Protein AF-A0A931VSX8-F1 (afdb_monomer_lite)

Structure (mmCIF, N/CA/C/O backbone):
data_AF-A0A931VSX8-F1
#
_entry.id   AF-A0A931VSX8-F1
#
loop_
_atom_site.group_PDB
_atom_site.id
_atom_site.type_symbol
_atom_site.label_atom_id
_atom_site.label_alt_id
_atom_site.label_comp_id
_atom_site.label_asym_id
_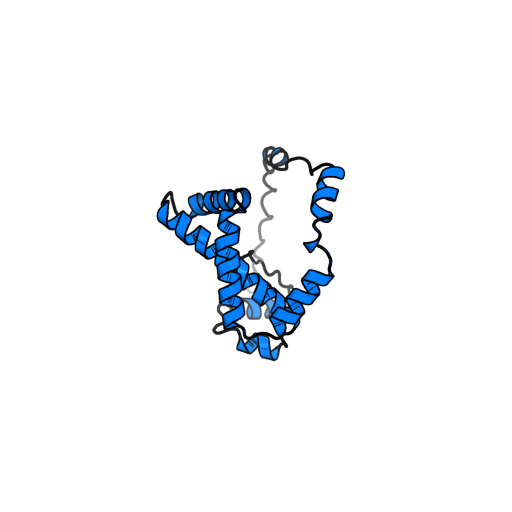atom_site.label_entity_id
_atom_site.label_seq_id
_atom_site.pdbx_PDB_ins_code
_atom_site.Cartn_x
_atom_site.Cartn_y
_atom_site.Cartn_z
_atom_site.occupancy
_atom_site.B_iso_or_equiv
_atom_site.auth_seq_id
_atom_site.auth_comp_id
_atom_site.auth_asym_id
_atom_site.auth_atom_id
_atom_site.pdbx_PDB_model_num
ATOM 1 N N . MET A 1 1 ? 0.618 -37.613 47.816 1.00 45.94 1 MET A N 1
ATOM 2 C CA . MET A 1 1 ? 1.981 -37.040 47.766 1.00 45.94 1 MET A CA 1
ATOM 3 C C . MET A 1 1 ? 2.674 -37.528 46.501 1.00 45.94 1 MET A C 1
ATOM 5 O O . MET A 1 1 ? 3.087 -38.675 46.457 1.00 45.94 1 MET A O 1
ATOM 9 N N . ALA A 1 2 ? 2.753 -36.690 45.466 1.00 40.88 2 ALA A N 1
ATOM 10 C CA . ALA A 1 2 ? 3.602 -36.913 44.296 1.00 40.88 2 ALA A CA 1
ATOM 11 C C . ALA A 1 2 ? 4.088 -35.546 43.793 1.00 40.88 2 ALA A C 1
ATOM 13 O O . ALA A 1 2 ? 3.312 -34.604 43.659 1.00 40.88 2 ALA A O 1
ATOM 14 N N . SER A 1 3 ? 5.404 -35.453 43.648 1.00 40.47 3 SER A N 1
ATOM 15 C CA . SER A 1 3 ? 6.233 -34.254 43.539 1.00 40.47 3 SER A CA 1
ATOM 16 C C . SER A 1 3 ? 5.956 -33.405 42.289 1.00 40.47 3 SER A C 1
ATOM 18 O O . SER A 1 3 ? 6.021 -33.887 41.159 1.00 40.47 3 SER A O 1
ATOM 20 N N . SER A 1 4 ? 5.713 -32.110 42.516 1.00 46.91 4 SER A N 1
ATOM 21 C CA . SER A 1 4 ? 5.749 -31.036 41.520 1.00 46.91 4 SER A CA 1
ATOM 22 C C . SER A 1 4 ? 7.175 -30.887 40.975 1.00 46.91 4 SER A C 1
ATOM 24 O O . SER A 1 4 ? 8.046 -30.334 41.649 1.00 46.91 4 SER A O 1
ATOM 26 N N . ARG A 1 5 ? 7.421 -31.348 39.744 1.00 48.16 5 ARG A N 1
ATOM 27 C CA . ARG A 1 5 ? 8.639 -31.004 38.996 1.00 48.16 5 ARG A CA 1
ATOM 28 C C . ARG A 1 5 ? 8.423 -29.680 38.269 1.00 48.16 5 ARG A C 1
ATOM 30 O O . ARG A 1 5 ? 7.850 -29.638 37.183 1.00 48.16 5 ARG A O 1
ATOM 37 N N . SER A 1 6 ? 8.906 -28.604 38.876 1.00 46.03 6 SER A N 1
ATOM 38 C CA . SER A 1 6 ? 9.141 -27.326 38.214 1.00 46.03 6 SER A CA 1
ATOM 39 C C . SER A 1 6 ? 10.123 -27.535 37.054 1.00 46.03 6 SER A C 1
ATOM 41 O O . SER A 1 6 ? 11.287 -27.877 37.256 1.00 46.03 6 SER A O 1
ATOM 43 N N . ARG A 1 7 ? 9.668 -27.359 35.807 1.00 52.84 7 ARG A N 1
ATOM 44 C CA . ARG A 1 7 ? 10.585 -27.232 34.666 1.00 52.84 7 ARG A CA 1
ATOM 45 C C . ARG A 1 7 ? 11.305 -25.890 34.802 1.00 52.84 7 ARG A C 1
ATOM 47 O O . ARG A 1 7 ? 10.730 -24.852 34.489 1.00 52.84 7 ARG A O 1
ATOM 54 N N . GLN A 1 8 ? 12.545 -25.913 35.287 1.00 45.22 8 GLN A N 1
ATOM 55 C CA . GLN A 1 8 ? 13.469 -24.790 35.140 1.00 45.22 8 GLN A CA 1
ATOM 56 C C . GLN A 1 8 ? 13.689 -24.543 33.644 1.00 45.22 8 GLN A C 1
ATOM 58 O O . GLN A 1 8 ? 14.222 -25.391 32.931 1.00 45.22 8 GLN A O 1
ATOM 63 N N . ILE A 1 9 ? 13.230 -23.390 33.167 1.00 47.56 9 ILE A N 1
ATOM 64 C CA . ILE A 1 9 ? 13.552 -22.879 31.837 1.00 47.56 9 ILE A CA 1
ATOM 65 C C . ILE A 1 9 ? 14.997 -22.380 31.914 1.00 47.56 9 ILE A C 1
ATOM 67 O O . ILE A 1 9 ? 15.315 -21.545 32.760 1.00 47.56 9 ILE A O 1
ATOM 71 N N . ALA A 1 10 ? 15.876 -22.926 31.073 1.00 47.12 10 ALA A N 1
ATOM 72 C CA . ALA A 1 10 ? 17.261 -22.478 30.986 1.00 47.12 10 ALA A CA 1
ATOM 73 C C . ALA A 1 10 ? 17.317 -20.982 30.607 1.00 47.12 10 ALA A C 1
ATOM 75 O O . ALA A 1 10 ? 16.493 -20.534 29.802 1.00 47.12 10 ALA A O 1
ATOM 76 N N . PRO A 1 11 ? 18.264 -20.200 31.161 1.00 49.56 11 PRO A N 1
ATOM 77 C CA . PRO A 1 11 ? 18.435 -18.808 30.768 1.00 49.56 11 PRO A CA 1
ATOM 78 C C . PRO A 1 11 ? 18.743 -18.715 29.262 1.00 49.56 11 PRO A C 1
ATOM 80 O O . PRO A 1 11 ? 19.417 -19.600 28.722 1.00 49.56 11 PRO A O 1
ATOM 83 N N . PRO A 1 12 ? 18.253 -17.672 28.566 1.00 54.09 12 PRO A N 1
ATOM 84 C CA . PRO A 1 12 ? 18.536 -17.492 27.150 1.00 54.09 12 PRO A CA 1
ATOM 85 C C . PRO A 1 12 ? 20.055 -17.395 26.928 1.00 54.09 12 PRO A C 1
ATOM 87 O O . PRO A 1 12 ? 20.755 -16.804 27.756 1.00 54.09 12 PRO A O 1
ATOM 90 N N . PRO A 1 13 ? 20.587 -17.966 25.832 1.00 56.22 13 PRO A N 1
ATOM 91 C CA . PRO A 1 13 ? 22.003 -17.838 25.517 1.00 56.22 13 PRO A CA 1
ATOM 92 C C . PRO A 1 13 ? 22.377 -16.357 25.400 1.00 56.22 13 PRO A C 1
ATOM 94 O O . PRO A 1 13 ? 21.594 -15.553 24.889 1.00 56.22 13 PRO A O 1
ATOM 97 N N . ALA A 1 14 ? 23.577 -16.011 25.877 1.00 58.59 14 ALA A N 1
ATOM 98 C CA . ALA A 1 14 ? 24.120 -14.662 25.783 1.00 58.59 14 ALA A CA 1
ATOM 99 C C . ALA A 1 14 ? 23.958 -14.127 24.353 1.00 58.59 14 ALA A C 1
ATOM 101 O O . ALA A 1 14 ? 24.252 -14.833 23.381 1.00 58.59 14 ALA A O 1
ATOM 102 N N . ALA A 1 15 ? 23.448 -12.897 24.243 1.00 51.97 15 ALA A N 1
ATOM 103 C CA . ALA A 1 15 ? 23.191 -12.237 22.974 1.00 51.97 15 ALA A CA 1
ATOM 104 C C . ALA A 1 15 ? 24.444 -12.332 22.096 1.00 51.97 15 ALA A C 1
ATOM 106 O O . ALA A 1 15 ? 25.502 -11.810 22.454 1.00 51.97 15 ALA A O 1
ATOM 107 N N . ARG A 1 16 ? 24.338 -13.036 20.962 1.00 48.50 16 ARG A N 1
ATOM 108 C CA . ARG A 1 16 ? 25.402 -13.047 19.957 1.00 48.50 16 ARG A CA 1
ATOM 109 C C . ARG A 1 16 ? 25.657 -11.592 19.583 1.00 48.50 16 ARG A C 1
ATOM 111 O O . ARG A 1 16 ? 24.725 -10.896 19.180 1.00 48.50 16 ARG A O 1
ATOM 118 N N . SER A 1 17 ? 26.890 -11.134 19.768 1.00 50.47 17 SER A N 1
ATOM 119 C CA . SER A 1 17 ? 27.304 -9.801 19.358 1.00 50.47 17 SER A CA 1
ATOM 120 C C . SER A 1 17 ? 26.977 -9.635 17.876 1.00 50.47 17 SER A C 1
ATOM 122 O O . SER A 1 17 ? 27.450 -10.388 17.024 1.00 50.47 17 SER A O 1
ATOM 124 N N . PHE A 1 18 ? 26.100 -8.679 17.573 1.00 45.91 18 PHE A N 1
ATOM 125 C CA . PHE A 1 18 ? 25.833 -8.288 16.197 1.00 45.91 18 PHE A CA 1
ATOM 126 C C . PHE A 1 18 ? 27.159 -7.841 15.565 1.00 45.91 18 PHE A C 1
ATOM 128 O O . PHE A 1 18 ? 27.886 -7.058 16.185 1.00 45.91 18 PHE A O 1
ATOM 135 N N . PRO A 1 19 ? 27.510 -8.311 14.356 1.00 44.53 19 PRO A N 1
ATOM 136 C CA . PRO A 1 19 ? 28.712 -7.841 13.691 1.00 44.53 19 PRO A CA 1
ATOM 137 C C . PRO A 1 19 ? 28.584 -6.330 13.452 1.00 44.53 19 PRO A C 1
ATOM 139 O O . PRO A 1 19 ? 27.638 -5.869 12.812 1.00 44.53 19 PRO A O 1
ATOM 142 N N . LEU A 1 20 ? 29.568 -5.563 13.934 1.00 49.53 20 LEU A N 1
ATOM 143 C CA . LEU A 1 20 ? 29.678 -4.096 13.816 1.00 49.53 20 LEU A CA 1
ATOM 144 C C . LEU A 1 20 ? 29.675 -3.577 12.358 1.00 49.53 20 LEU A C 1
ATOM 146 O O . LEU A 1 20 ? 29.667 -2.374 12.117 1.00 49.53 20 LEU A O 1
ATOM 150 N N . SER A 1 21 ? 29.620 -4.475 11.374 1.00 48.00 21 SER A N 1
ATOM 151 C CA . SER A 1 21 ? 29.556 -4.186 9.940 1.00 48.00 21 SER A CA 1
ATOM 152 C C . SER A 1 21 ? 28.232 -3.561 9.468 1.00 48.00 21 SER A C 1
ATOM 154 O O . SER A 1 21 ? 28.193 -3.038 8.357 1.00 48.00 21 SER A O 1
ATOM 156 N N . LEU A 1 22 ? 27.154 -3.588 10.262 1.00 42.41 22 LEU A N 1
ATOM 157 C CA . LEU A 1 22 ? 25.884 -2.924 9.911 1.00 42.41 22 LEU A CA 1
ATOM 158 C C . LEU A 1 22 ? 25.880 -1.412 10.200 1.00 42.41 22 LEU A C 1
ATOM 160 O O . LEU A 1 22 ? 25.028 -0.700 9.674 1.00 42.41 22 LEU A O 1
ATOM 164 N N . ALA A 1 23 ? 26.847 -0.900 10.970 1.00 42.25 23 ALA A N 1
ATOM 165 C CA . ALA A 1 23 ? 26.942 0.528 11.282 1.00 42.25 23 ALA A CA 1
ATOM 166 C C . ALA A 1 23 ? 27.256 1.394 10.045 1.00 42.25 23 ALA A C 1
ATOM 168 O O . ALA A 1 23 ? 26.868 2.554 9.992 1.00 42.25 23 ALA A O 1
ATOM 169 N N . HIS A 1 24 ? 27.898 0.822 9.021 1.00 44.91 24 HIS A N 1
ATOM 170 C CA . HIS A 1 24 ? 28.221 1.518 7.768 1.00 44.91 24 HIS A CA 1
ATOM 171 C C . HIS A 1 24 ? 27.089 1.501 6.724 1.00 44.91 24 HIS A C 1
ATOM 173 O O . HIS A 1 24 ? 27.207 2.152 5.687 1.00 44.91 24 HIS A O 1
ATOM 179 N N . ALA A 1 25 ? 25.995 0.767 6.962 1.00 44.84 25 ALA A N 1
ATOM 180 C CA . ALA A 1 25 ? 24.873 0.695 6.020 1.00 44.84 25 ALA A 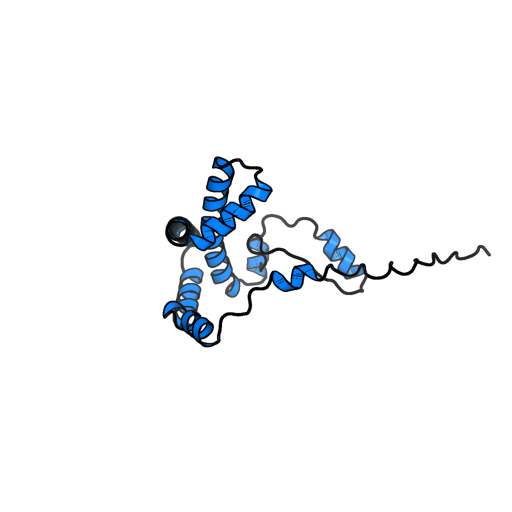CA 1
ATOM 181 C C . ALA A 1 25 ? 23.917 1.898 6.124 1.00 44.84 25 ALA A C 1
ATOM 183 O O . ALA A 1 25 ? 23.131 2.144 5.207 1.00 44.84 25 ALA A O 1
ATOM 184 N N . PHE A 1 26 ? 24.007 2.679 7.203 1.00 45.19 26 PHE A N 1
ATOM 185 C CA . PHE A 1 26 ? 23.332 3.965 7.315 1.00 45.19 26 PHE A CA 1
ATOM 186 C C . PHE A 1 26 ? 24.243 5.044 6.734 1.00 45.19 26 PHE A C 1
ATOM 188 O O . PHE A 1 26 ? 25.203 5.475 7.368 1.00 45.19 26 PHE A O 1
ATOM 195 N N . ARG A 1 27 ? 23.944 5.484 5.505 1.00 55.81 27 ARG A N 1
ATOM 196 C CA . ARG A 1 27 ? 24.472 6.762 5.009 1.00 55.81 27 ARG A CA 1
ATOM 197 C C . ARG A 1 27 ? 24.161 7.832 6.055 1.00 55.81 27 ARG A C 1
ATOM 199 O O . ARG A 1 27 ? 23.053 7.839 6.596 1.00 55.81 27 ARG A O 1
ATOM 206 N N . SER A 1 28 ? 25.122 8.714 6.324 1.00 53.50 28 SER A N 1
ATOM 207 C CA . SER A 1 28 ? 24.904 9.900 7.151 1.00 53.50 28 SER A CA 1
ATOM 208 C C . SER A 1 28 ? 23.599 10.589 6.735 1.00 53.50 28 SER A C 1
ATOM 210 O O . SER A 1 28 ? 23.333 10.668 5.529 1.00 53.50 28 SER A O 1
ATOM 212 N N . PRO A 1 29 ? 22.769 11.052 7.689 1.00 54.94 29 PRO A N 1
ATOM 213 C CA . PRO A 1 29 ? 21.556 11.773 7.345 1.00 54.94 29 PRO A CA 1
ATOM 214 C C . PRO A 1 29 ? 21.923 12.970 6.454 1.00 54.94 29 PRO A C 1
ATOM 216 O O . PRO A 1 29 ? 22.961 13.597 6.690 1.00 54.94 29 PRO A O 1
ATOM 219 N N . PRO A 1 30 ? 21.118 13.273 5.423 1.00 57.94 30 PRO A N 1
ATOM 220 C CA . PRO A 1 30 ? 21.357 14.429 4.570 1.00 57.94 30 PRO A CA 1
ATOM 221 C C . PRO A 1 30 ? 21.480 15.695 5.427 1.00 57.94 30 PRO A C 1
ATOM 223 O O . PRO A 1 30 ? 20.780 15.846 6.433 1.00 57.94 30 PRO A O 1
ATOM 226 N N . ASN A 1 31 ? 22.392 16.597 5.050 1.00 61.31 31 ASN A N 1
ATOM 227 C CA . ASN A 1 31 ? 22.615 17.847 5.780 1.00 61.31 31 ASN A CA 1
ATOM 228 C C . ASN A 1 31 ? 21.292 18.629 5.899 1.00 61.31 31 ASN A C 1
ATOM 230 O O . ASN A 1 31 ? 20.419 18.532 5.037 1.00 61.31 31 ASN A O 1
ATOM 234 N N . SER A 1 32 ? 21.138 19.448 6.943 1.00 59.69 32 SER A N 1
ATOM 235 C CA . SER A 1 32 ? 19.900 20.202 7.233 1.00 59.69 32 SER A CA 1
ATOM 236 C C . SER A 1 32 ? 19.358 21.023 6.047 1.00 59.69 32 SER A C 1
ATOM 238 O O . SER A 1 32 ? 18.149 21.228 5.934 1.00 59.69 32 SER A O 1
ATOM 240 N N . LEU A 1 33 ? 20.234 21.436 5.127 1.00 55.78 33 LEU A N 1
ATOM 241 C CA . LEU A 1 33 ? 19.893 22.133 3.883 1.00 55.78 33 LEU A CA 1
ATOM 242 C C . LEU A 1 33 ? 19.218 21.225 2.834 1.00 55.78 33 LEU A C 1
ATOM 244 O O . LEU A 1 33 ? 18.309 21.673 2.139 1.00 55.78 33 LEU A O 1
ATOM 248 N N . GLU A 1 34 ? 19.593 19.947 2.749 1.00 55.00 34 GLU A N 1
ATOM 249 C CA . GLU A 1 34 ? 18.930 18.962 1.880 1.00 55.00 34 GLU A CA 1
ATOM 250 C C . GLU A 1 34 ? 17.582 18.510 2.457 1.00 55.00 34 GLU A C 1
ATOM 252 O O . GLU A 1 34 ? 16.614 18.335 1.715 1.00 55.00 34 GLU A O 1
ATOM 257 N N . LEU A 1 35 ? 17.476 18.402 3.787 1.00 53.25 35 LEU A N 1
ATOM 258 C CA . LEU A 1 35 ? 16.199 18.147 4.459 1.00 53.25 35 LEU A CA 1
ATOM 259 C C . LEU A 1 35 ? 15.204 19.290 4.205 1.00 53.25 35 LEU A C 1
ATOM 261 O O . LEU A 1 35 ? 14.043 19.028 3.906 1.00 53.25 35 LEU A O 1
ATOM 265 N N . SER A 1 36 ? 15.648 20.548 4.251 1.00 52.56 36 SER A N 1
ATOM 266 C CA . SER A 1 36 ? 14.826 21.730 3.939 1.00 52.56 36 SER A CA 1
ATOM 267 C C . SER A 1 36 ? 14.234 21.693 2.519 1.00 52.56 36 SER A C 1
ATOM 269 O O . SER A 1 36 ? 13.034 21.915 2.337 1.00 52.56 36 SER A O 1
ATOM 271 N N . ALA A 1 37 ? 15.028 21.315 1.512 1.00 52.41 37 ALA A N 1
ATOM 272 C CA . ALA A 1 37 ? 14.583 21.270 0.117 1.00 52.41 37 ALA A CA 1
ATOM 273 C C . ALA A 1 37 ? 13.459 20.242 -0.136 1.00 52.41 37 ALA A C 1
ATOM 275 O O . ALA A 1 37 ? 12.577 20.480 -0.962 1.00 52.41 37 ALA A O 1
ATOM 276 N N . ILE A 1 38 ? 13.437 19.136 0.615 1.00 52.38 38 ILE A N 1
ATOM 277 C CA . ILE A 1 38 ? 12.377 18.114 0.546 1.00 52.38 38 ILE A CA 1
ATOM 278 C C . ILE A 1 38 ? 11.078 18.609 1.214 1.00 52.38 38 ILE A C 1
ATOM 280 O O . ILE A 1 38 ? 9.980 18.262 0.775 1.00 52.38 38 ILE A O 1
ATOM 284 N N . HIS A 1 39 ? 11.169 19.479 2.226 1.00 51.12 39 HIS A N 1
ATOM 285 C CA . HIS A 1 39 ? 10.006 19.977 2.973 1.00 51.12 39 HIS A CA 1
ATOM 286 C C . HIS A 1 39 ? 9.227 21.097 2.264 1.00 51.12 39 HIS A C 1
ATOM 288 O O . HIS A 1 39 ? 8.065 21.332 2.609 1.00 51.12 39 HIS A O 1
ATOM 294 N N . HIS A 1 40 ? 9.810 21.752 1.254 1.00 46.53 40 HIS A N 1
ATOM 295 C CA . HIS A 1 40 ? 9.203 22.897 0.563 1.00 46.53 40 HIS A CA 1
ATOM 296 C C . HIS A 1 40 ? 8.491 22.567 -0.754 1.00 46.53 40 HIS A C 1
ATOM 298 O O . HIS A 1 40 ? 8.099 23.481 -1.485 1.00 46.53 40 HIS A O 1
ATOM 304 N N . HIS A 1 41 ? 8.249 21.289 -1.059 1.00 56.94 41 HIS A N 1
ATOM 305 C CA . HIS A 1 41 ? 7.379 20.961 -2.184 1.00 56.94 41 HIS A CA 1
ATOM 306 C C . HIS A 1 41 ? 5.982 21.550 -1.918 1.00 56.94 41 HIS A C 1
ATOM 308 O O . HIS A 1 41 ? 5.379 21.286 -0.883 1.00 56.94 41 HIS A O 1
ATOM 314 N N . TRP A 1 42 ? 5.442 22.365 -2.826 1.00 56.25 42 TRP A N 1
ATOM 315 C CA . TRP A 1 42 ? 4.163 23.072 -2.630 1.00 56.25 42 TRP A CA 1
ATOM 316 C C . TRP A 1 42 ? 2.978 22.128 -2.341 1.00 56.25 42 TRP A C 1
ATOM 318 O O . TRP A 1 42 ? 2.055 22.504 -1.618 1.00 56.25 42 TRP A O 1
ATOM 328 N N . LEU A 1 43 ? 3.047 20.882 -2.830 1.00 59.34 43 LEU A N 1
ATOM 329 C CA . LEU A 1 43 ? 2.108 19.794 -2.508 1.00 59.34 43 LEU A CA 1
ATOM 330 C C . LEU A 1 43 ? 2.139 19.356 -1.035 1.00 59.34 43 LEU A C 1
ATOM 332 O O . LEU A 1 43 ? 1.166 18.787 -0.556 1.00 59.34 43 LEU A O 1
ATOM 336 N N . ASN A 1 44 ? 3.212 19.651 -0.298 1.00 57.53 44 ASN A N 1
ATOM 337 C CA . ASN A 1 44 ? 3.337 19.341 1.125 1.00 57.53 44 ASN A CA 1
ATOM 338 C C . ASN A 1 44 ? 2.550 20.318 2.023 1.00 57.53 44 ASN A C 1
ATOM 340 O O . ASN A 1 44 ? 2.584 20.230 3.249 1.00 57.53 44 ASN A O 1
ATOM 344 N N . ARG A 1 45 ? 1.821 21.278 1.439 1.00 74.88 45 ARG A N 1
ATOM 345 C CA . ARG A 1 45 ? 0.896 22.117 2.205 1.00 74.88 45 ARG A CA 1
ATOM 346 C C . ARG A 1 45 ? -0.287 21.269 2.668 1.00 74.88 45 ARG A C 1
ATOM 348 O O . ARG A 1 45 ? -0.991 20.685 1.849 1.00 74.88 45 ARG A O 1
ATOM 355 N N . GLY A 1 46 ? -0.578 21.299 3.972 1.00 71.88 46 GLY A N 1
ATOM 356 C CA . GLY A 1 46 ? -1.691 20.562 4.596 1.00 71.88 46 GLY A CA 1
ATOM 357 C C . GLY A 1 46 ? -3.064 20.780 3.942 1.00 71.88 46 GLY A C 1
ATOM 358 O O . GLY A 1 46 ? -3.945 19.934 4.061 1.00 71.88 46 GLY A O 1
ATOM 359 N N . PHE A 1 47 ? -3.240 21.881 3.206 1.00 79.88 47 PHE A N 1
ATOM 360 C CA . PHE A 1 47 ? -4.412 22.123 2.368 1.00 79.88 47 PHE A CA 1
ATOM 361 C C . PHE A 1 47 ? -4.644 21.025 1.315 1.00 79.88 47 PHE A C 1
ATOM 363 O O . PHE A 1 47 ? -5.767 20.544 1.202 1.00 79.88 47 PHE A O 1
ATOM 370 N N . PHE A 1 48 ? -3.611 20.593 0.580 1.00 78.25 48 PHE A N 1
ATOM 371 C CA . PHE A 1 48 ? -3.767 19.588 -0.481 1.00 78.25 48 PHE A CA 1
ATOM 372 C C . PHE A 1 48 ? -4.141 18.221 0.083 1.00 78.25 48 PHE A C 1
ATOM 374 O O . PHE A 1 48 ? -5.022 17.564 -0.463 1.00 78.25 48 PHE A O 1
ATOM 381 N N . TYR A 1 49 ? -3.555 17.839 1.219 1.00 76.94 49 TYR A N 1
ATOM 382 C CA . TYR A 1 49 ? -3.946 16.626 1.935 1.00 76.94 49 TYR A CA 1
ATOM 383 C C . TYR A 1 49 ? -5.408 16.689 2.385 1.00 76.94 49 TYR A C 1
ATOM 385 O O . TYR A 1 49 ? -6.178 15.781 2.092 1.00 76.94 49 TYR A O 1
ATOM 393 N N . LYS A 1 50 ? -5.836 17.796 3.009 1.00 80.38 50 LYS A N 1
ATOM 394 C CA . LYS A 1 50 ? -7.238 17.985 3.423 1.00 80.38 50 LYS A CA 1
ATOM 395 C C . LYS A 1 50 ? -8.205 17.955 2.239 1.00 80.38 50 LYS A C 1
ATOM 397 O O . LYS A 1 50 ? -9.258 17.333 2.338 1.00 80.38 50 LYS A O 1
ATOM 402 N N . ALA A 1 51 ? -7.852 18.593 1.124 1.00 81.88 51 ALA A N 1
ATOM 403 C CA . ALA A 1 51 ? -8.663 18.589 -0.088 1.00 81.88 51 ALA A CA 1
ATOM 404 C C . ALA A 1 51 ? -8.755 17.185 -0.707 1.00 81.88 51 ALA A C 1
ATOM 406 O O . ALA A 1 51 ? -9.848 16.748 -1.064 1.00 81.88 51 ALA A O 1
ATOM 407 N N . ALA A 1 52 ? -7.640 16.453 -0.774 1.00 78.56 52 ALA A N 1
ATOM 408 C CA . ALA A 1 52 ? -7.609 15.075 -1.252 1.00 78.56 52 ALA A CA 1
ATOM 409 C C . ALA A 1 52 ? -8.462 14.154 -0.367 1.00 78.56 52 ALA A C 1
ATOM 411 O O . ALA A 1 52 ? -9.285 13.412 -0.894 1.00 78.56 52 ALA A O 1
ATOM 412 N N . PHE A 1 53 ? -8.352 14.260 0.962 1.00 83.56 53 PHE A N 1
ATOM 413 C CA . PHE A 1 53 ? -9.182 13.510 1.913 1.00 83.56 53 PHE A CA 1
ATOM 414 C C . PHE A 1 53 ? -10.675 13.849 1.785 1.00 83.56 53 PHE A C 1
ATOM 416 O O . PHE A 1 53 ? -11.534 12.964 1.727 1.00 83.56 53 PHE A O 1
ATOM 423 N N . PHE A 1 54 ? -11.007 15.135 1.666 1.00 84.31 54 PHE A N 1
ATOM 424 C CA . PHE A 1 54 ? -12.381 15.596 1.465 1.00 84.31 54 PHE A CA 1
ATOM 425 C C . PHE A 1 54 ? -12.991 15.071 0.159 1.00 84.31 54 PHE A C 1
ATOM 427 O O . PHE A 1 54 ? -14.155 14.668 0.131 1.00 84.31 54 PHE A O 1
ATOM 434 N N . LEU A 1 55 ? -12.216 15.077 -0.926 1.00 83.38 55 LEU A N 1
ATOM 435 C CA . LEU A 1 55 ? -12.672 14.619 -2.233 1.00 83.38 55 LEU A CA 1
ATOM 436 C C . LEU A 1 55 ? -12.781 13.091 -2.278 1.00 83.38 55 LEU A C 1
ATOM 438 O O . LEU A 1 55 ? -13.790 12.553 -2.736 1.00 83.38 55 LEU A O 1
ATOM 442 N N . ALA A 1 56 ? -11.779 12.394 -1.740 1.00 84.19 56 ALA A N 1
ATOM 443 C CA . ALA A 1 56 ? -11.746 10.940 -1.670 1.00 84.19 56 ALA A CA 1
ATOM 444 C C . ALA A 1 56 ? -12.897 10.373 -0.832 1.00 84.19 56 ALA A C 1
ATOM 446 O O . ALA A 1 56 ? -13.411 9.312 -1.170 1.00 84.19 56 ALA A O 1
ATOM 447 N N . SER A 1 57 ? -13.336 11.073 0.221 1.00 81.88 57 SER A N 1
ATOM 448 C CA . SER A 1 57 ? -14.476 10.656 1.053 1.00 81.88 57 SER A CA 1
ATOM 449 C C . SER A 1 57 ? -15.839 10.866 0.383 1.00 81.88 57 SER A C 1
ATOM 451 O O . SER A 1 57 ? -16.767 10.108 0.660 1.00 81.88 57 SER A O 1
ATOM 453 N N . ARG A 1 58 ? -15.974 11.843 -0.525 1.00 84.75 58 ARG A N 1
ATOM 454 C CA . ARG A 1 58 ? -17.260 12.199 -1.160 1.00 84.75 58 ARG A CA 1
ATOM 455 C C . ARG A 1 58 ? -17.509 11.558 -2.517 1.00 84.75 58 ARG A C 1
ATOM 457 O O . ARG A 1 58 ? -18.664 11.394 -2.898 1.00 84.75 58 ARG A O 1
ATOM 464 N N . LEU A 1 59 ? -16.459 11.222 -3.261 1.00 87.50 59 LEU A N 1
ATOM 465 C CA . LEU A 1 59 ? -16.616 10.614 -4.580 1.00 87.50 59 LEU A CA 1
ATOM 466 C C . LEU A 1 59 ? -16.884 9.097 -4.494 1.00 87.50 59 LEU A C 1
ATOM 468 O O . LEU A 1 59 ? -16.500 8.446 -3.513 1.00 87.50 59 LEU A O 1
ATOM 472 N N . PRO A 1 60 ? -17.520 8.499 -5.522 1.00 89.56 60 PRO A N 1
ATOM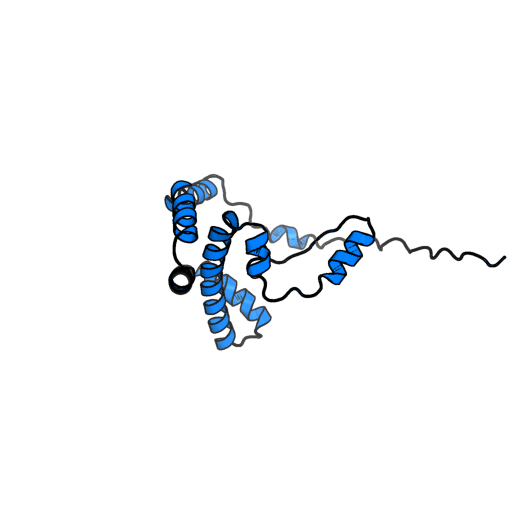 473 C CA . PRO A 1 60 ? -17.693 7.052 -5.604 1.00 89.56 60 PRO A CA 1
ATOM 474 C C . PRO A 1 60 ? -16.343 6.315 -5.629 1.00 89.56 60 PRO A C 1
ATOM 476 O O . PRO A 1 60 ? -15.379 6.775 -6.241 1.00 89.56 60 PRO A O 1
ATOM 479 N N . ARG A 1 61 ? -16.280 5.139 -4.989 1.00 87.94 61 ARG A N 1
ATOM 480 C CA . ARG A 1 61 ? -15.031 4.371 -4.799 1.00 87.94 61 ARG A CA 1
ATOM 481 C C . ARG A 1 61 ? -14.386 3.930 -6.113 1.00 87.94 61 ARG A C 1
ATOM 483 O O . ARG A 1 61 ? -13.187 4.103 -6.291 1.00 87.94 61 ARG A O 1
ATOM 490 N N . GLN A 1 62 ? -15.176 3.376 -7.033 1.00 92.50 62 GLN A N 1
ATOM 491 C CA . GLN A 1 62 ? -14.632 2.757 -8.246 1.00 92.50 62 GLN A CA 1
ATOM 492 C C . GLN A 1 62 ? -13.903 3.763 -9.153 1.00 92.50 62 GLN A C 1
ATOM 494 O O . GLN A 1 62 ? -12.731 3.536 -9.439 1.00 92.50 62 GLN A O 1
ATOM 499 N N . PRO A 1 63 ? -14.486 4.919 -9.526 1.00 93.69 63 PRO A N 1
ATOM 500 C CA . PRO A 1 63 ? -13.762 5.927 -10.301 1.00 93.69 63 PRO A CA 1
ATOM 501 C C . PRO A 1 63 ? -12.465 6.400 -9.633 1.00 93.69 63 PRO A C 1
ATOM 503 O O . PRO A 1 63 ? -11.458 6.576 -10.316 1.00 93.69 63 PRO A O 1
ATOM 506 N N . LEU A 1 64 ? -12.465 6.558 -8.303 1.00 93.12 64 LEU A N 1
ATOM 507 C CA . LEU A 1 64 ? -11.262 6.924 -7.554 1.00 93.12 64 LEU A CA 1
ATOM 508 C C . LEU A 1 64 ? -10.176 5.855 -7.662 1.00 93.12 64 LEU A C 1
ATOM 510 O O . LEU A 1 64 ? -9.024 6.196 -7.901 1.00 93.12 64 LEU A O 1
ATOM 514 N N . TYR A 1 65 ? -10.525 4.574 -7.527 1.00 94.44 65 TYR A N 1
ATOM 515 C CA . TYR A 1 65 ? -9.558 3.487 -7.677 1.00 94.44 65 TYR A CA 1
ATOM 516 C C . TYR A 1 65 ? -8.982 3.419 -9.088 1.00 94.44 65 TYR A C 1
ATOM 518 O O . TYR A 1 65 ? -7.779 3.228 -9.244 1.00 94.44 65 TYR A O 1
ATOM 526 N N . TRP A 1 66 ? -9.805 3.621 -10.116 1.00 95.62 66 TRP A N 1
ATOM 527 C CA . TRP A 1 66 ? -9.342 3.614 -11.504 1.00 95.62 66 TRP A CA 1
ATOM 528 C C . TRP A 1 66 ? -8.390 4.781 -11.769 1.00 95.62 66 TRP A C 1
ATOM 530 O O . TRP A 1 66 ? -7.313 4.587 -12.338 1.00 95.62 66 TRP A O 1
ATOM 540 N N . LEU A 1 67 ? -8.749 5.977 -11.291 1.00 95.56 67 LEU A N 1
ATOM 541 C CA . LEU A 1 67 ? -7.897 7.159 -11.363 1.00 95.56 67 LEU A CA 1
ATOM 542 C C . LEU A 1 67 ? -6.577 6.936 -10.614 1.00 95.56 67 LEU A C 1
ATOM 544 O O . LEU A 1 67 ? -5.509 7.186 -11.166 1.00 95.56 67 LEU A O 1
ATOM 548 N N . ALA A 1 68 ? -6.635 6.428 -9.384 1.00 95.31 68 ALA A N 1
ATOM 549 C CA . ALA A 1 68 ? -5.460 6.208 -8.553 1.00 95.31 68 ALA A CA 1
ATOM 550 C C . ALA A 1 68 ? -4.536 5.118 -9.116 1.00 95.31 68 ALA A C 1
ATOM 552 O O . ALA A 1 68 ? -3.320 5.296 -9.132 1.00 95.31 68 ALA A O 1
ATOM 553 N N . ALA A 1 69 ? -5.091 4.031 -9.660 1.00 96.31 69 ALA A N 1
ATOM 554 C CA . ALA A 1 69 ? -4.322 3.009 -10.364 1.00 96.31 69 ALA A CA 1
ATOM 555 C C . ALA A 1 69 ? -3.648 3.580 -11.624 1.00 96.31 69 ALA A C 1
ATOM 557 O O . ALA A 1 69 ? -2.477 3.291 -11.883 1.00 96.31 69 ALA A O 1
ATOM 558 N N . GLY A 1 70 ? -4.352 4.431 -12.378 1.00 96.81 70 GLY A N 1
ATOM 559 C CA . GLY A 1 70 ? -3.791 5.158 -13.518 1.00 96.81 70 GLY A CA 1
ATOM 560 C C . GLY A 1 70 ? -2.631 6.071 -13.111 1.00 96.81 70 GLY A C 1
ATOM 561 O O . GLY A 1 70 ? -1.549 5.988 -13.691 1.00 96.81 70 GLY A O 1
ATOM 562 N N . ILE A 1 71 ? -2.816 6.878 -12.061 1.00 96.00 71 ILE A N 1
ATOM 563 C CA . ILE A 1 71 ? -1.763 7.730 -11.487 1.00 96.00 71 ILE A CA 1
ATOM 564 C C . ILE A 1 71 ? -0.575 6.886 -11.017 1.00 96.00 71 ILE A C 1
ATOM 566 O O . ILE A 1 71 ? 0.567 7.274 -11.256 1.00 96.00 71 ILE A O 1
ATOM 570 N N . GLY A 1 72 ? -0.815 5.728 -10.398 1.00 96.00 72 GLY A N 1
ATOM 571 C CA . GLY A 1 72 ? 0.232 4.794 -9.983 1.00 96.00 72 GLY A CA 1
ATOM 572 C C . GLY A 1 72 ? 1.061 4.288 -11.167 1.00 96.00 72 GLY A C 1
ATOM 573 O O . GLY A 1 72 ? 2.291 4.340 -11.140 1.00 96.00 72 GLY A O 1
ATOM 574 N N . GLU A 1 73 ? 0.403 3.871 -12.251 1.00 94.69 73 GLU A N 1
ATOM 575 C CA . GLU A 1 73 ? 1.079 3.440 -13.480 1.00 94.69 73 GLU A CA 1
ATOM 576 C C . GLU A 1 73 ? 1.922 4.564 -14.096 1.00 94.69 73 GLU A C 1
ATOM 578 O O . GLU A 1 73 ? 3.079 4.343 -14.454 1.00 94.69 73 GLU A O 1
ATOM 583 N N . VAL A 1 74 ? 1.366 5.774 -14.185 1.00 96.25 74 VAL A N 1
ATOM 584 C CA . VAL A 1 74 ? 2.074 6.947 -14.714 1.00 96.25 74 VAL A CA 1
ATOM 585 C C . VAL A 1 74 ? 3.263 7.304 -13.817 1.00 96.25 74 VAL A C 1
ATOM 587 O O . VAL A 1 74 ? 4.376 7.490 -14.310 1.00 96.25 74 VAL A O 1
ATOM 590 N N . SER A 1 75 ? 3.074 7.304 -12.496 1.00 94.81 75 SER A N 1
ATOM 591 C CA . SER A 1 75 ? 4.129 7.555 -11.505 1.00 94.81 75 SER A CA 1
ATOM 592 C C . SER A 1 75 ? 5.305 6.595 -11.662 1.00 94.81 75 SER A C 1
ATOM 594 O O . SER A 1 75 ? 6.456 7.016 -11.571 1.00 94.81 75 SER A O 1
ATOM 596 N N . ARG A 1 76 ? 5.049 5.325 -12.000 1.00 95.00 76 ARG A N 1
ATOM 597 C CA . ARG A 1 76 ? 6.097 4.328 -12.274 1.00 95.00 76 ARG A CA 1
ATOM 598 C C . ARG A 1 76 ? 7.046 4.740 -13.407 1.00 95.00 76 ARG A C 1
ATOM 600 O O . ARG A 1 76 ? 8.205 4.321 -13.425 1.00 95.00 76 ARG A O 1
ATOM 607 N N . LEU A 1 77 ? 6.572 5.523 -14.378 1.00 93.62 77 LEU A N 1
ATOM 608 C CA . LEU A 1 77 ? 7.381 5.987 -15.510 1.00 93.62 77 LEU A CA 1
ATOM 609 C C . LEU A 1 77 ? 8.325 7.129 -15.114 1.00 93.62 77 LEU A C 1
ATOM 611 O O . LEU A 1 77 ? 9.448 7.191 -15.618 1.00 93.62 77 LEU A O 1
ATOM 615 N N . PHE A 1 78 ? 7.891 7.991 -14.192 1.00 94.81 78 PHE A N 1
ATOM 616 C CA . PHE A 1 78 ? 8.635 9.179 -13.767 1.00 94.81 78 PHE A CA 1
ATOM 617 C C . PHE A 1 78 ? 9.498 8.938 -12.520 1.00 94.81 78 PHE A C 1
ATOM 619 O O . PHE A 1 78 ? 10.602 9.468 -12.418 1.00 94.81 78 PHE A O 1
ATOM 626 N N . MET A 1 79 ? 9.059 8.081 -11.596 1.00 94.75 79 MET A N 1
ATOM 627 C CA . MET A 1 79 ? 9.752 7.781 -10.338 1.00 94.75 79 MET A CA 1
ATOM 628 C C . MET A 1 79 ? 10.782 6.658 -10.510 1.00 94.75 79 MET A C 1
ATOM 630 O O . MET A 1 79 ? 10.691 5.598 -9.884 1.00 94.75 79 MET A O 1
ATOM 634 N N . ARG A 1 80 ? 11.779 6.887 -11.372 1.00 93.81 80 ARG A N 1
ATOM 635 C CA . ARG A 1 80 ? 12.815 5.889 -11.697 1.00 93.81 80 ARG A CA 1
ATOM 636 C C . ARG A 1 80 ? 13.514 5.296 -10.463 1.00 93.81 80 ARG A C 1
ATOM 638 O O . ARG A 1 80 ? 13.537 4.069 -10.389 1.00 93.81 80 ARG A O 1
ATOM 645 N N . PRO A 1 81 ? 13.982 6.087 -9.472 1.00 95.06 81 PRO A N 1
ATOM 646 C CA . PRO A 1 81 ? 14.679 5.522 -8.313 1.00 95.06 81 PRO A CA 1
ATOM 647 C C . PRO A 1 81 ? 13.791 4.584 -7.485 1.00 95.06 81 PRO A C 1
ATOM 649 O O . PRO A 1 81 ? 14.218 3.498 -7.100 1.00 95.06 81 PRO A O 1
ATOM 652 N N . ALA A 1 82 ? 12.527 4.966 -7.262 1.00 93.88 82 ALA A N 1
ATOM 653 C CA . ALA A 1 82 ? 11.569 4.135 -6.534 1.00 93.88 82 ALA A CA 1
ATOM 654 C C . ALA A 1 82 ? 11.259 2.835 -7.291 1.00 93.88 82 ALA A C 1
ATOM 656 O O . ALA A 1 82 ? 11.244 1.757 -6.698 1.00 93.88 82 ALA A O 1
ATOM 657 N N . ARG A 1 83 ? 11.065 2.920 -8.614 1.00 96.44 83 ARG A N 1
ATOM 658 C CA . ARG A 1 83 ? 10.843 1.747 -9.466 1.00 96.44 83 ARG A CA 1
ATOM 659 C C . ARG A 1 83 ? 12.031 0.788 -9.431 1.00 96.44 83 ARG A C 1
ATOM 661 O O . ARG A 1 83 ? 11.827 -0.412 -9.300 1.00 96.44 83 ARG A O 1
ATOM 668 N N . GLU A 1 84 ? 13.253 1.291 -9.560 1.00 96.00 84 GLU A N 1
ATOM 669 C CA . GLU A 1 84 ? 14.468 0.467 -9.585 1.00 96.00 84 GLU A CA 1
ATOM 670 C C . GLU A 1 84 ? 14.737 -0.208 -8.236 1.00 96.00 84 GLU A C 1
ATOM 672 O O . GLU A 1 84 ? 15.064 -1.397 -8.197 1.00 96.00 84 GLU A O 1
ATOM 677 N N . GLY A 1 85 ? 14.520 0.506 -7.126 1.00 96.25 85 GLY A N 1
ATOM 678 C CA . GLY A 1 85 ? 14.576 -0.081 -5.787 1.00 96.25 85 GLY A CA 1
ATOM 679 C C . GLY A 1 85 ? 13.543 -1.195 -5.606 1.00 96.25 85 GLY A C 1
ATOM 680 O O . GLY A 1 85 ? 13.878 -2.287 -5.142 1.00 96.25 85 GLY A O 1
ATOM 681 N N . LEU A 1 86 ? 12.304 -0.962 -6.051 1.00 96.06 86 LEU A N 1
ATOM 682 C CA . LEU A 1 86 ? 11.253 -1.977 -6.022 1.00 96.06 86 LEU A CA 1
ATOM 683 C C . LEU A 1 86 ? 11.612 -3.198 -6.878 1.00 96.06 86 LEU A C 1
ATOM 685 O O . LEU A 1 86 ? 11.528 -4.322 -6.393 1.00 96.06 86 LEU A O 1
ATOM 689 N N . GLU A 1 87 ? 12.028 -3.005 -8.130 1.00 96.31 87 GLU A N 1
ATOM 690 C CA . GLU A 1 87 ? 12.385 -4.107 -9.034 1.00 96.31 87 GLU A CA 1
ATOM 691 C C . GLU A 1 87 ? 13.580 -4.917 -8.502 1.00 96.31 87 GLU A C 1
ATOM 693 O O . GLU A 1 87 ? 13.590 -6.140 -8.630 1.00 96.31 87 GLU A O 1
ATOM 698 N N . THR A 1 88 ? 14.531 -4.271 -7.820 1.00 96.12 88 THR A N 1
ATOM 699 C CA . THR A 1 88 ? 15.643 -4.944 -7.126 1.00 96.12 88 THR A CA 1
ATOM 700 C C . THR A 1 88 ? 15.149 -5.825 -5.979 1.00 96.12 88 THR A C 1
ATOM 702 O O . THR A 1 88 ? 15.598 -6.962 -5.831 1.00 96.12 88 THR A O 1
ATOM 705 N N . ASN A 1 89 ? 14.201 -5.336 -5.175 1.00 95.44 89 ASN A N 1
ATOM 706 C CA . ASN A 1 89 ? 13.594 -6.126 -4.103 1.00 95.44 89 ASN A CA 1
ATOM 707 C C . ASN A 1 89 ? 12.797 -7.306 -4.670 1.00 95.44 89 ASN A C 1
ATOM 709 O O . ASN A 1 89 ? 12.949 -8.435 -4.209 1.00 95.44 89 ASN A O 1
ATOM 713 N N . LEU A 1 90 ? 12.005 -7.063 -5.715 1.00 95.88 90 LEU A N 1
ATOM 714 C CA . LEU A 1 90 ? 11.221 -8.093 -6.392 1.00 95.88 90 LEU A CA 1
ATOM 715 C C . LEU A 1 90 ? 12.106 -9.155 -7.047 1.00 95.88 90 LEU A C 1
ATOM 717 O O . LEU A 1 90 ? 11.731 -10.321 -7.039 1.00 95.88 90 LEU A O 1
ATOM 721 N N . ALA A 1 91 ? 13.291 -8.802 -7.551 1.00 96.06 91 ALA A N 1
ATOM 722 C CA . ALA A 1 91 ? 14.228 -9.770 -8.118 1.00 96.06 91 ALA A CA 1
ATOM 723 C C . ALA A 1 91 ? 14.683 -10.832 -7.104 1.00 96.06 91 ALA A C 1
ATOM 725 O O . ALA A 1 91 ? 14.895 -11.983 -7.485 1.00 96.06 91 ALA A O 1
ATOM 726 N N . ARG A 1 92 ? 14.775 -10.469 -5.816 1.00 94.94 92 ARG A N 1
ATOM 727 C CA . ARG A 1 92 ? 15.112 -11.399 -4.723 1.00 94.94 92 ARG A CA 1
ATOM 728 C C . ARG A 1 92 ? 13.981 -12.380 -4.414 1.00 94.94 92 ARG A C 1
ATOM 730 O O . ARG A 1 92 ? 14.248 -13.456 -3.898 1.00 94.94 92 ARG A O 1
ATOM 737 N N . ILE A 1 93 ? 12.740 -12.003 -4.721 1.00 91.81 93 ILE A N 1
ATOM 738 C CA . ILE A 1 93 ? 11.534 -12.797 -4.450 1.00 91.81 93 ILE A CA 1
ATOM 739 C C . ILE A 1 93 ? 11.175 -13.660 -5.666 1.00 91.81 93 ILE A C 1
ATOM 741 O O . ILE A 1 93 ? 10.926 -14.851 -5.533 1.00 91.81 93 ILE A O 1
ATOM 745 N N . ALA A 1 94 ? 11.166 -13.064 -6.860 1.00 90.94 94 ALA A N 1
ATOM 746 C CA . ALA A 1 94 ? 10.720 -13.688 -8.106 1.00 90.94 94 ALA A CA 1
ATOM 747 C C . ALA A 1 94 ? 11.827 -14.450 -8.863 1.00 90.94 94 ALA A C 1
ATOM 749 O O . ALA A 1 94 ? 11.593 -14.916 -9.975 1.00 90.94 94 ALA A O 1
ATOM 750 N N . GLY A 1 95 ? 13.035 -14.560 -8.300 1.00 81.12 95 GLY A N 1
ATOM 751 C CA . GLY A 1 95 ? 14.077 -15.454 -8.818 1.00 81.12 95 GLY A CA 1
ATOM 752 C C . GLY A 1 95 ? 14.535 -15.153 -10.249 1.00 81.12 95 GLY A C 1
ATOM 753 O O . GLY A 1 95 ? 14.633 -16.058 -11.069 1.00 81.12 95 GLY A O 1
ATOM 754 N N . GLY A 1 96 ? 14.808 -13.886 -10.573 1.00 85.56 96 GLY A N 1
ATOM 755 C CA . GLY A 1 96 ? 15.352 -13.486 -11.880 1.00 85.56 96 GLY A CA 1
ATOM 756 C C . GLY A 1 96 ? 14.361 -13.475 -13.057 1.00 85.56 96 GLY A C 1
ATOM 757 O O . GLY A 1 96 ? 14.730 -12.989 -14.127 1.00 85.56 96 GLY A O 1
ATOM 758 N N . ASP A 1 97 ? 13.106 -13.917 -12.885 1.00 94.88 97 ASP A N 1
ATOM 759 C CA . ASP A 1 97 ? 12.063 -13.777 -13.914 1.00 94.88 97 ASP A CA 1
ATOM 760 C C . ASP A 1 97 ? 11.741 -12.293 -14.146 1.00 94.88 97 ASP A C 1
ATOM 762 O O . ASP A 1 97 ? 10.990 -11.646 -13.406 1.00 94.88 97 ASP A O 1
ATOM 766 N N . ARG A 1 98 ? 12.299 -11.739 -15.227 1.00 95.38 98 ARG A N 1
ATOM 767 C CA . ARG A 1 98 ? 12.131 -10.324 -15.560 1.00 95.38 98 ARG A CA 1
ATOM 768 C C . ARG A 1 98 ? 10.684 -9.956 -15.870 1.00 95.38 98 ARG A C 1
ATOM 770 O O . ARG A 1 98 ? 10.261 -8.845 -15.541 1.00 95.38 98 ARG A O 1
ATOM 777 N N . ALA A 1 99 ? 9.922 -10.855 -16.486 1.00 96.31 99 ALA A N 1
ATOM 778 C CA . ALA A 1 99 ? 8.530 -10.592 -16.814 1.00 96.31 99 ALA A CA 1
ATOM 779 C C . ALA A 1 99 ? 7.684 -10.537 -15.535 1.00 96.31 99 ALA A C 1
ATOM 781 O O . ALA A 1 99 ? 6.868 -9.624 -15.389 1.00 96.31 99 ALA A O 1
ATOM 782 N N . ALA A 1 100 ? 7.918 -11.444 -14.579 1.00 96.81 100 ALA A N 1
ATOM 783 C CA . ALA A 1 100 ? 7.284 -11.382 -13.261 1.00 96.81 100 ALA A CA 1
ATOM 784 C C . ALA A 1 100 ? 7.636 -10.099 -12.509 1.00 96.81 100 ALA A C 1
ATOM 786 O O . ALA A 1 100 ? 6.730 -9.429 -12.014 1.00 96.81 100 ALA A O 1
ATOM 787 N N . ILE A 1 101 ? 8.911 -9.705 -12.487 1.00 97.44 101 ILE A N 1
ATOM 788 C CA . ILE A 1 101 ? 9.362 -8.473 -11.822 1.00 97.44 101 ILE A CA 1
ATOM 789 C C . ILE A 1 101 ? 8.629 -7.247 -12.378 1.00 97.44 101 ILE A C 1
ATOM 791 O O . ILE A 1 101 ? 8.130 -6.427 -11.610 1.00 97.44 101 ILE A O 1
ATOM 795 N N . ILE A 1 102 ? 8.498 -7.130 -13.704 1.00 96.06 102 ILE A N 1
ATOM 796 C CA . ILE A 1 102 ? 7.790 -6.003 -14.328 1.00 96.06 102 ILE A CA 1
ATOM 797 C C . ILE A 1 102 ? 6.293 -6.045 -14.002 1.00 96.06 102 ILE A C 1
ATOM 799 O O . ILE A 1 102 ? 5.717 -5.007 -13.670 1.00 96.06 102 ILE A O 1
ATOM 8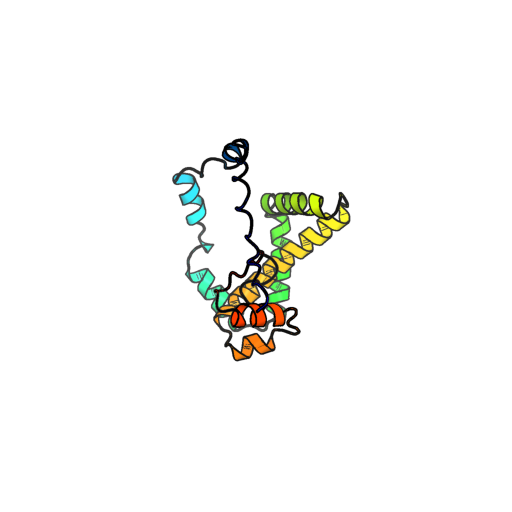03 N N . ARG A 1 103 ? 5.649 -7.219 -14.077 1.00 96.81 103 ARG A N 1
ATOM 804 C CA . ARG A 1 103 ? 4.223 -7.367 -13.735 1.00 96.81 103 ARG A CA 1
ATOM 805 C C . ARG A 1 103 ? 3.955 -6.968 -12.284 1.00 96.81 103 ARG A C 1
ATOM 807 O O . ARG A 1 103 ? 3.047 -6.177 -12.038 1.00 96.81 103 ARG A O 1
ATOM 814 N N . LEU A 1 104 ? 4.770 -7.459 -11.351 1.00 96.56 104 LEU A N 1
ATOM 815 C CA . LEU A 1 104 ? 4.663 -7.144 -9.927 1.00 96.56 104 LEU A CA 1
ATOM 816 C C . LEU A 1 104 ? 4.962 -5.669 -9.659 1.00 96.56 104 LEU A C 1
ATOM 818 O O . LEU A 1 104 ? 4.191 -5.024 -8.968 1.00 96.56 104 LEU A O 1
ATOM 822 N N . SER A 1 105 ? 5.990 -5.095 -10.291 1.00 96.81 105 SER A N 1
ATOM 823 C CA . SER A 1 105 ? 6.303 -3.661 -10.214 1.00 96.81 105 SER A CA 1
ATOM 824 C C . SER A 1 105 ? 5.094 -2.803 -10.608 1.00 96.81 105 SER A C 1
ATOM 826 O O . SER A 1 105 ? 4.685 -1.912 -9.866 1.00 96.81 105 SER A O 1
ATOM 828 N N . ARG A 1 106 ? 4.437 -3.114 -11.733 1.00 97.31 106 ARG A N 1
ATOM 829 C CA . ARG A 1 106 ? 3.209 -2.415 -12.153 1.00 97.31 106 ARG A CA 1
ATOM 830 C C . ARG A 1 106 ? 2.070 -2.591 -11.153 1.00 97.31 106 ARG A C 1
ATOM 832 O O . ARG A 1 106 ? 1.412 -1.609 -10.819 1.00 97.31 106 ARG A O 1
ATOM 839 N N . ALA A 1 107 ? 1.849 -3.816 -10.678 1.00 96.50 107 ALA A N 1
ATOM 840 C CA . ALA A 1 107 ? 0.814 -4.106 -9.693 1.00 96.50 107 ALA A CA 1
ATOM 841 C C . ALA A 1 107 ? 1.049 -3.335 -8.386 1.00 96.50 107 ALA A C 1
ATOM 843 O O . ALA A 1 107 ? 0.131 -2.690 -7.899 1.00 96.50 107 ALA A O 1
ATOM 844 N N . THR A 1 108 ? 2.278 -3.303 -7.868 1.00 96.25 108 THR A N 1
ATOM 845 C CA . THR A 1 108 ? 2.630 -2.568 -6.647 1.00 96.25 108 THR A CA 1
ATOM 846 C C . THR A 1 108 ? 2.378 -1.071 -6.787 1.00 96.25 108 THR A C 1
ATOM 848 O O . THR A 1 108 ? 1.791 -0.479 -5.891 1.00 96.25 108 THR A O 1
ATOM 851 N N . PHE A 1 109 ? 2.765 -0.444 -7.903 1.00 97.19 109 PHE A N 1
ATOM 852 C CA . PHE A 1 109 ? 2.516 0.989 -8.109 1.00 97.19 109 PHE A CA 1
ATOM 853 C C . PHE A 1 109 ? 1.020 1.318 -8.205 1.00 97.19 109 PHE A C 1
ATOM 855 O O . PHE A 1 109 ? 0.574 2.315 -7.637 1.00 97.19 109 PHE A O 1
ATOM 862 N N . ARG A 1 110 ? 0.233 0.476 -8.887 1.00 96.38 110 ARG A N 1
ATOM 863 C CA . ARG A 1 110 ? -1.231 0.620 -8.935 1.00 96.38 110 ARG A CA 1
ATOM 864 C C . ARG A 1 110 ? -1.850 0.441 -7.551 1.00 96.38 110 ARG A C 1
ATOM 866 O O . ARG A 1 110 ? -2.630 1.291 -7.134 1.00 96.38 110 ARG A O 1
ATOM 873 N N . ASN A 1 111 ? -1.448 -0.614 -6.840 1.00 95.62 111 ASN A N 1
ATOM 874 C CA . ASN A 1 111 ? -1.927 -0.927 -5.496 1.00 95.62 111 ASN A CA 1
ATOM 875 C C . ASN A 1 111 ? -1.577 0.177 -4.501 1.00 95.62 111 ASN A C 1
ATOM 877 O O . ASN A 1 111 ? -2.390 0.503 -3.649 1.00 95.62 111 ASN A O 1
ATOM 881 N N . TYR A 1 112 ? -0.399 0.789 -4.622 1.00 94.50 112 TYR A N 1
ATOM 882 C CA . TYR A 1 112 ? -0.021 1.916 -3.775 1.00 94.50 112 TYR A CA 1
ATOM 883 C C . TYR A 1 112 ? -0.925 3.1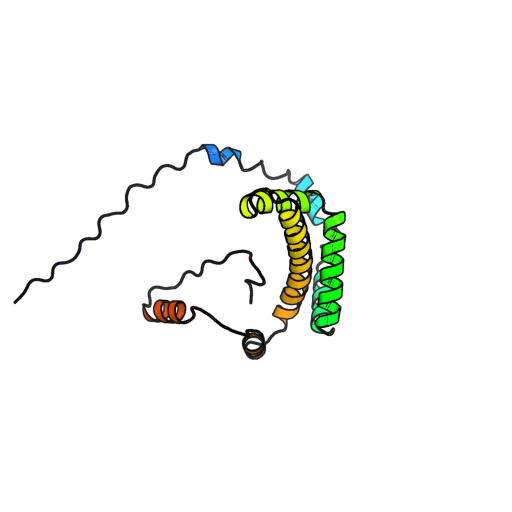33 -4.016 1.00 94.50 112 TYR A C 1
ATOM 885 O O . TYR A 1 112 ? -1.357 3.786 -3.071 1.00 94.50 112 TYR A O 1
ATOM 893 N N . GLY A 1 113 ? -1.279 3.409 -5.275 1.00 93.25 113 GLY A N 1
ATOM 894 C CA . GLY A 1 113 ? -2.262 4.441 -5.601 1.00 93.25 113 GLY A CA 1
ATOM 895 C C . GLY A 1 113 ? -3.626 4.167 -4.960 1.00 93.25 113 GLY A C 1
ATOM 896 O O . GLY A 1 113 ? -4.193 5.052 -4.322 1.00 93.25 113 GLY A O 1
ATOM 897 N N . THR A 1 114 ? -4.148 2.944 -5.088 1.00 92.94 114 THR A N 1
ATOM 898 C CA . THR A 1 114 ? -5.442 2.576 -4.486 1.00 92.94 114 THR A CA 1
ATOM 899 C C . THR A 1 114 ? -5.394 2.564 -2.957 1.00 92.94 114 THR A C 1
ATOM 901 O O . THR A 1 114 ? -6.336 3.040 -2.332 1.00 92.94 114 THR A O 1
ATOM 904 N N . TYR A 1 115 ? -4.276 2.139 -2.363 1.00 92.56 115 TYR A N 1
ATOM 905 C CA . TYR A 1 115 ? -4.009 2.226 -0.922 1.00 92.56 115 TYR A CA 1
ATOM 906 C C . TYR A 1 115 ? -4.171 3.663 -0.407 1.00 92.56 115 TYR A C 1
ATOM 908 O O . TYR A 1 115 ? -4.828 3.883 0.604 1.00 92.56 115 TYR A O 1
ATOM 916 N N . LEU A 1 116 ? -3.670 4.672 -1.134 1.00 90.44 116 LEU A N 1
ATOM 917 C CA . LEU A 1 116 ? -3.831 6.073 -0.724 1.00 90.44 116 LEU A CA 1
ATOM 918 C C . LEU A 1 116 ? -5.298 6.525 -0.718 1.00 90.44 116 LEU A C 1
ATOM 920 O O . LEU A 1 116 ? -5.671 7.372 0.093 1.00 90.44 116 LEU A O 1
ATOM 924 N N . VAL A 1 117 ? -6.137 5.967 -1.596 1.00 91.19 117 VAL A N 1
ATOM 925 C CA . VAL A 1 117 ? -7.587 6.216 -1.571 1.00 91.19 117 VAL A CA 1
ATOM 926 C C . VAL A 1 117 ? -8.212 5.588 -0.330 1.00 91.19 117 VAL A C 1
ATOM 928 O O . VAL A 1 117 ? -9.044 6.225 0.312 1.00 91.19 117 VAL A O 1
ATOM 931 N N . ASP A 1 118 ? -7.815 4.369 0.027 1.00 90.12 118 ASP A N 1
ATOM 932 C CA . ASP A 1 118 ? -8.334 3.694 1.217 1.00 90.12 118 ASP A CA 1
ATOM 933 C C . ASP A 1 118 ? -7.904 4.404 2.495 1.00 90.12 118 ASP A C 1
ATOM 935 O O . ASP A 1 118 ? -8.760 4.744 3.308 1.00 90.12 118 ASP A O 1
ATOM 939 N N . LEU A 1 119 ? -6.623 4.758 2.613 1.00 88.12 119 LEU A N 1
ATOM 940 C CA . LEU A 1 119 ? -6.092 5.562 3.712 1.00 88.12 119 LEU A CA 1
ATOM 941 C C . LEU A 1 119 ? -6.859 6.883 3.861 1.00 88.12 119 LEU A C 1
ATOM 943 O O . LEU A 1 119 ? -7.219 7.297 4.962 1.00 88.12 119 LEU A O 1
ATOM 947 N N . ALA A 1 120 ? -7.156 7.532 2.734 1.00 87.12 120 ALA A N 1
ATOM 948 C CA . ALA A 1 120 ? -7.898 8.780 2.712 1.00 87.12 120 ALA A CA 1
ATOM 949 C C . ALA A 1 120 ? -9.344 8.655 3.194 1.00 87.12 120 ALA A C 1
ATOM 951 O O . ALA A 1 120 ? -9.890 9.586 3.788 1.00 87.12 120 ALA A O 1
ATOM 952 N N . ARG A 1 121 ? -9.974 7.518 2.913 1.00 86.12 121 ARG A N 1
ATOM 953 C CA . ARG A 1 121 ? -11.361 7.245 3.285 1.00 86.12 121 ARG A CA 1
ATOM 954 C C . ARG A 1 121 ? -11.479 6.655 4.681 1.00 86.12 121 ARG A C 1
ATOM 956 O O . ARG A 1 121 ? -12.503 6.877 5.317 1.00 86.12 121 ARG A O 1
ATOM 963 N N . PHE A 1 122 ? -10.448 5.960 5.157 1.00 85.31 122 PHE A N 1
ATOM 964 C CA . PHE A 1 122 ? -10.428 5.294 6.454 1.00 85.31 122 PHE A CA 1
ATOM 965 C C . PHE A 1 122 ? -10.733 6.252 7.606 1.00 85.31 122 PHE A C 1
ATOM 967 O O . PHE A 1 122 ? -11.532 5.925 8.475 1.00 85.31 122 PHE A O 1
ATOM 974 N N . GLN A 1 123 ? -10.219 7.486 7.549 1.00 78.81 123 GLN A N 1
ATOM 975 C CA . GLN A 1 123 ? -10.486 8.513 8.566 1.00 78.81 123 GLN A CA 1
ATOM 976 C C . GLN A 1 123 ? -11.970 8.891 8.717 1.00 78.81 123 GLN A C 1
ATOM 978 O O . GLN A 1 123 ? -12.342 9.509 9.710 1.00 78.81 123 GLN A O 1
ATOM 983 N N . ALA A 1 124 ? -12.806 8.569 7.728 1.00 80.44 124 ALA A N 1
ATOM 984 C CA . ALA A 1 124 ? -14.236 8.853 7.737 1.00 80.44 124 ALA A CA 1
ATOM 985 C C . ALA A 1 124 ? -15.102 7.615 8.030 1.00 80.44 124 ALA A C 1
ATOM 987 O O . ALA A 1 124 ? -16.325 7.744 8.063 1.00 80.44 124 ALA A O 1
ATOM 988 N N . LEU A 1 125 ? -14.506 6.429 8.203 1.00 83.12 125 LEU A N 1
ATOM 989 C CA . LEU A 1 125 ? -15.250 5.200 8.475 1.00 83.12 125 LEU A CA 1
ATOM 990 C C . LEU A 1 125 ? -15.631 5.107 9.954 1.00 83.12 125 LEU A C 1
ATOM 992 O O . LEU A 1 125 ? -14.826 5.394 10.839 1.00 83.12 125 LEU A O 1
ATOM 996 N N . SER A 1 126 ? -16.862 4.671 10.224 1.00 83.81 126 SER A N 1
ATOM 997 C CA . SER A 1 126 ? -17.255 4.241 11.566 1.00 83.81 126 SER A CA 1
ATOM 998 C C . SER A 1 126 ? -16.789 2.805 11.834 1.00 83.81 126 SER A C 1
ATOM 1000 O O . SER A 1 126 ? -16.531 2.048 10.899 1.00 83.81 126 SER A O 1
ATOM 1002 N N . ALA A 1 127 ? -16.746 2.386 13.103 1.00 83.19 127 ALA A N 1
ATOM 1003 C CA . ALA A 1 127 ? -16.427 0.998 13.460 1.00 83.19 127 ALA A CA 1
ATOM 1004 C C . ALA A 1 127 ? -17.357 -0.018 12.762 1.00 83.19 127 ALA A C 1
ATOM 1006 O O . ALA A 1 127 ? -16.902 -1.044 12.265 1.00 83.19 127 ALA A O 1
ATOM 1007 N N . ALA A 1 128 ? -18.646 0.314 12.632 1.00 83.75 128 ALA A N 1
ATOM 1008 C CA . ALA A 1 128 ? -19.615 -0.521 11.924 1.00 83.75 128 ALA A CA 1
ATOM 1009 C C . ALA A 1 128 ? -19.367 -0.578 10.405 1.00 83.75 128 ALA A C 1
ATOM 1011 O O . ALA A 1 128 ? -19.736 -1.553 9.753 1.00 83.75 128 ALA A O 1
ATOM 1012 N N . ASP A 1 129 ? -18.765 0.459 9.816 1.00 84.50 129 ASP A N 1
ATOM 1013 C CA . ASP A 1 129 ? -18.388 0.435 8.400 1.00 84.50 129 ASP A CA 1
ATOM 1014 C C . ASP A 1 129 ? -17.144 -0.420 8.168 1.00 84.50 129 ASP A C 1
ATOM 1016 O O . ASP A 1 129 ? -17.070 -1.111 7.155 1.00 84.50 129 ASP A O 1
ATOM 1020 N N . VAL A 1 130 ? -16.199 -0.405 9.111 1.00 82.69 130 VAL A N 1
ATOM 1021 C CA . VAL A 1 130 ? -14.983 -1.227 9.069 1.00 82.69 130 VAL A CA 1
ATOM 1022 C C . VAL A 1 130 ? -15.335 -2.717 9.040 1.00 82.69 130 VAL A C 1
ATOM 1024 O O . VAL A 1 130 ? -14.877 -3.428 8.147 1.00 82.69 130 VAL A O 1
ATOM 1027 N N . GLU A 1 131 ? -16.237 -3.177 9.913 1.00 82.75 131 GLU A N 1
ATOM 1028 C CA . GLU A 1 131 ? -16.702 -4.576 9.917 1.00 82.75 131 GLU A CA 1
ATOM 1029 C C . GLU A 1 131 ? -17.310 -5.012 8.576 1.00 82.75 131 GLU A C 1
ATOM 1031 O O . GLU A 1 131 ? -17.129 -6.148 8.149 1.00 82.75 131 GLU A O 1
ATOM 1036 N N . ARG A 1 132 ? -17.990 -4.104 7.864 1.00 85.00 132 ARG A N 1
ATOM 1037 C CA . ARG A 1 132 ? -18.603 -4.400 6.556 1.00 85.00 132 ARG A CA 1
ATOM 1038 C C . ARG A 1 132 ? -17.600 -4.479 5.406 1.00 85.00 132 ARG A C 1
ATOM 1040 O O . ARG A 1 132 ? -17.965 -4.936 4.324 1.00 85.00 132 ARG A O 1
ATOM 1047 N N . ILE A 1 133 ? -16.382 -3.973 5.588 1.00 83.56 133 ILE A N 1
ATOM 1048 C CA . ILE A 1 133 ? -15.354 -3.946 4.538 1.00 83.56 133 ILE A CA 1
ATOM 1049 C C . ILE A 1 133 ? -14.561 -5.253 4.509 1.00 83.56 133 ILE A C 1
ATOM 1051 O O . ILE A 1 133 ? -14.113 -5.666 3.435 1.00 83.56 133 ILE A O 1
ATOM 1055 N N . PHE A 1 134 ? -14.412 -5.922 5.652 1.00 84.88 134 PHE A N 1
ATOM 1056 C CA . PHE A 1 134 ? -13.734 -7.209 5.724 1.00 84.88 134 PHE A CA 1
ATOM 1057 C C . PHE A 1 134 ? -14.631 -8.327 5.183 1.00 84.88 134 PHE A C 1
ATOM 1059 O O . PHE A 1 134 ? -15.737 -8.556 5.660 1.00 84.88 134 PHE A O 1
ATOM 1066 N N . SER A 1 135 ? -14.142 -9.036 4.164 1.00 85.69 135 SER A N 1
ATOM 1067 C CA . SER A 1 135 ? -14.842 -10.196 3.586 1.00 85.69 135 SER A CA 1
ATOM 1068 C C . SER A 1 135 ? -14.559 -11.496 4.341 1.00 85.69 135 SER A C 1
ATOM 1070 O O . SER A 1 135 ? -15.382 -12.407 4.322 1.00 85.69 135 SER A O 1
ATOM 1072 N N . ALA A 1 136 ? -13.409 -11.571 5.010 1.00 86.62 136 ALA A N 1
ATOM 1073 C CA . ALA A 1 136 ? -13.007 -12.663 5.878 1.00 86.62 136 ALA A CA 1
ATOM 1074 C C . ALA A 1 136 ? -11.976 -12.151 6.892 1.00 86.62 136 ALA A C 1
ATOM 1076 O O . ALA A 1 136 ? -11.211 -11.229 6.597 1.00 86.62 136 ALA A O 1
ATOM 1077 N N . LEU A 1 137 ? -11.954 -12.772 8.067 1.00 88.25 137 LEU A N 1
ATOM 1078 C CA . LEU A 1 137 ? -10.914 -12.609 9.076 1.00 88.25 137 LEU A CA 1
ATOM 1079 C C . LEU A 1 137 ? -10.400 -14.005 9.427 1.00 88.25 137 LEU A C 1
ATOM 1081 O O . LEU A 1 137 ? -11.181 -14.873 9.811 1.00 88.25 137 LEU A O 1
ATOM 1085 N N . GLU A 1 138 ? -9.100 -14.220 9.270 1.00 92.12 138 GLU A N 1
ATOM 1086 C CA . GLU A 1 138 ? -8.442 -15.501 9.532 1.00 92.12 138 GLU A CA 1
ATOM 1087 C C . GLU A 1 138 ? -7.491 -15.359 10.727 1.00 92.12 138 GLU A C 1
ATOM 1089 O O . GLU A 1 138 ? -6.801 -14.346 10.856 1.00 92.12 138 GLU A O 1
ATOM 1094 N N . GLY A 1 139 ? -7.442 -16.366 11.605 1.00 92.50 139 GLY A N 1
ATOM 1095 C CA . GLY A 1 139 ? -6.515 -16.395 12.742 1.00 92.50 139 GLY A CA 1
ATOM 1096 C C . GLY A 1 139 ? -6.917 -15.530 13.944 1.00 92.50 139 GLY A C 1
ATOM 1097 O O . GLY A 1 139 ? -6.086 -15.296 14.826 1.00 92.50 139 GLY A O 1
ATOM 1098 N N . VAL A 1 140 ? -8.167 -15.051 14.009 1.00 92.06 140 VAL A N 1
ATOM 1099 C CA . VAL A 1 140 ? -8.695 -14.245 15.132 1.00 92.06 140 VAL A CA 1
ATOM 1100 C C . VAL A 1 140 ? -8.619 -15.012 16.456 1.00 92.06 140 VAL A C 1
ATOM 1102 O O . VAL A 1 140 ? -8.332 -14.434 17.501 1.00 92.06 140 VAL A O 1
ATOM 1105 N N . GLU A 1 141 ? -8.754 -16.334 16.414 1.00 94.88 141 GLU A N 1
ATOM 1106 C CA . GLU A 1 141 ? -8.637 -17.219 17.568 1.00 94.88 141 GLU A CA 1
ATOM 1107 C C . GLU A 1 141 ? -7.277 -17.111 18.278 1.00 94.88 141 GLU A C 1
A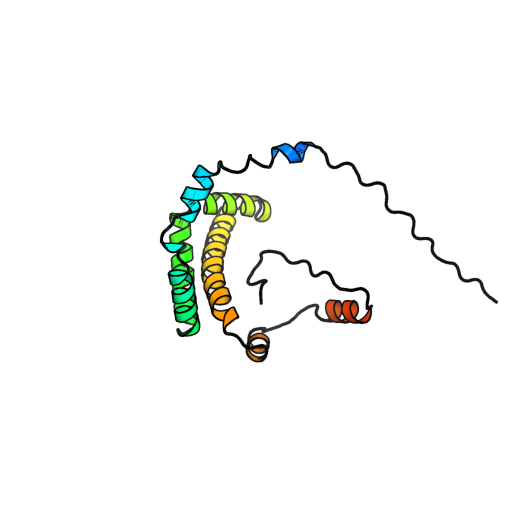TOM 1109 O O . GLU A 1 141 ? -7.200 -17.257 19.501 1.00 94.88 141 GLU A O 1
ATOM 1114 N N . HIS A 1 142 ? -6.201 -16.804 17.544 1.00 94.38 142 HIS A N 1
ATOM 1115 C CA . HIS A 1 142 ? -4.881 -16.577 18.133 1.00 94.38 142 HIS A CA 1
ATOM 1116 C C . HIS A 1 142 ? -4.839 -15.276 18.932 1.00 94.38 142 HIS A C 1
ATOM 1118 O O . HIS A 1 142 ? -4.185 -15.209 19.979 1.00 94.38 142 HIS A O 1
ATOM 1124 N N . PHE A 1 143 ? -5.549 -14.251 18.457 1.00 94.19 143 PHE A N 1
ATOM 1125 C CA . PHE A 1 143 ? -5.693 -12.989 19.165 1.00 94.19 143 PHE A CA 1
ATOM 1126 C C . PHE A 1 143 ? -6.524 -13.181 20.438 1.00 94.19 143 PHE A C 1
ATOM 1128 O O . PHE A 1 143 ? -6.062 -12.823 21.522 1.00 94.19 143 PHE A O 1
ATOM 1135 N N . ASP A 1 144 ? -7.680 -13.841 20.341 1.00 94.69 144 ASP A N 1
ATOM 1136 C CA . ASP A 1 144 ? -8.547 -14.132 21.490 1.00 94.69 144 ASP A CA 1
ATOM 1137 C C . ASP A 1 144 ? -7.829 -14.966 22.558 1.00 94.69 144 ASP A C 1
ATOM 1139 O O . ASP A 1 144 ? -7.920 -14.692 23.760 1.00 94.69 144 ASP A O 1
ATOM 1143 N N . GLU A 1 145 ? -7.057 -15.975 22.143 1.00 96.06 145 GLU A N 1
ATOM 1144 C CA . GLU A 1 145 ? -6.245 -16.759 23.067 1.00 96.06 145 GLU A CA 1
ATOM 1145 C C . GLU A 1 145 ? -5.186 -15.896 23.766 1.00 96.06 145 GLU A C 1
ATOM 1147 O O . GLU A 1 145 ? -4.994 -16.017 24.982 1.00 96.06 145 GLU A O 1
ATOM 1152 N N . ALA A 1 146 ? -4.518 -15.006 23.030 1.00 95.50 146 ALA A N 1
ATOM 1153 C CA . ALA A 1 146 ? -3.538 -14.087 23.596 1.00 95.50 146 ALA A CA 1
ATOM 1154 C C . ALA A 1 146 ? -4.178 -13.109 24.597 1.00 95.50 146 ALA A C 1
ATOM 1156 O O . ALA A 1 146 ? -3.606 -12.894 25.671 1.00 95.50 146 ALA A O 1
ATOM 1157 N N . VAL A 1 147 ? -5.382 -12.595 24.308 1.00 96.31 147 VAL A N 1
ATOM 1158 C CA . VAL A 1 147 ? -6.165 -11.752 25.230 1.00 96.31 147 VAL A CA 1
ATOM 1159 C C . VAL A 1 147 ? -6.455 -12.515 26.522 1.00 96.31 147 VAL A C 1
ATOM 1161 O O . VAL A 1 147 ? -6.134 -12.027 27.608 1.00 96.31 147 VAL A O 1
ATOM 1164 N N . ARG A 1 148 ? -6.983 -13.746 26.430 1.00 97.12 148 ARG A N 1
ATOM 1165 C CA . ARG A 1 148 ? -7.321 -14.563 27.613 1.00 97.12 148 ARG A CA 1
ATOM 1166 C C . ARG A 1 148 ? -6.124 -14.864 28.511 1.00 97.12 148 ARG A C 1
ATOM 1168 O O . ARG A 1 148 ? -6.304 -15.055 29.711 1.00 97.12 148 ARG A O 1
ATOM 1175 N N . ARG A 1 149 ? -4.907 -14.930 27.962 1.00 96.56 149 ARG A N 1
ATOM 1176 C CA . ARG A 1 149 ? -3.687 -15.175 28.751 1.00 96.56 149 ARG A CA 1
ATOM 1177 C C . ARG A 1 149 ? -3.336 -14.008 29.683 1.00 96.56 149 ARG A C 1
ATOM 1179 O O . ARG A 1 149 ? -2.583 -14.229 30.626 1.00 96.56 149 ARG A O 1
ATOM 1186 N N . GLY A 1 150 ? -3.843 -12.794 29.439 1.00 95.94 150 GLY A N 1
ATOM 1187 C CA . GLY A 1 150 ? -3.727 -11.659 30.366 1.00 95.94 150 GLY A CA 1
ATOM 1188 C C . GLY A 1 150 ? -2.311 -11.094 30.545 1.00 95.94 150 GLY A C 1
ATOM 1189 O O . GLY A 1 150 ? -2.019 -10.483 31.568 1.00 95.94 150 GLY A O 1
ATOM 1190 N N . ARG A 1 151 ? -1.408 -11.305 29.576 1.00 96.50 151 ARG A N 1
ATOM 1191 C CA . ARG A 1 151 ? 0.011 -10.886 29.652 1.00 96.50 151 ARG A CA 1
ATOM 1192 C C . ARG A 1 151 ? 0.349 -9.656 28.801 1.00 96.50 151 ARG A C 1
ATOM 1194 O O . ARG A 1 151 ? 1.518 -9.291 28.708 1.00 96.50 151 ARG A O 1
ATOM 1201 N N . GLY A 1 152 ? -0.661 -9.043 28.184 1.00 93.69 152 GLY A N 1
ATOM 1202 C CA . GLY A 1 152 ? -0.485 -8.062 27.113 1.00 93.69 152 GLY A CA 1
ATOM 1203 C C . GLY A 1 152 ? -0.217 -8.726 25.757 1.00 93.69 152 GLY A C 1
ATOM 1204 O O . GLY A 1 152 ? 0.135 -9.904 25.684 1.00 93.69 152 GLY A O 1
ATOM 1205 N N . ILE A 1 153 ? -0.418 -7.964 24.681 1.00 96.12 153 ILE A N 1
ATOM 1206 C CA . ILE A 1 153 ? -0.278 -8.423 23.294 1.00 96.12 153 ILE A CA 1
ATOM 1207 C C . ILE A 1 153 ? 0.638 -7.454 22.553 1.00 96.12 153 ILE A C 1
ATOM 1209 O O . ILE A 1 153 ? 0.493 -6.240 22.679 1.00 96.12 153 ILE A O 1
ATOM 1213 N N . VAL A 1 154 ? 1.557 -8.000 21.760 1.00 94.38 154 VAL A N 1
ATOM 1214 C CA . VAL A 1 154 ? 2.319 -7.250 20.759 1.00 94.38 154 VAL A CA 1
ATOM 1215 C C . VAL A 1 154 ? 1.919 -7.791 19.395 1.00 94.38 154 VAL A C 1
ATOM 1217 O O . VAL A 1 154 ? 2.176 -8.955 19.095 1.00 94.38 154 VAL A O 1
ATOM 1220 N N . VAL A 1 155 ? 1.278 -6.951 18.585 1.00 91.88 155 VAL A N 1
ATOM 1221 C CA . VAL A 1 155 ? 0.929 -7.280 17.200 1.00 91.88 155 VAL A CA 1
ATOM 1222 C C . VAL A 1 155 ? 2.069 -6.814 16.305 1.00 91.88 155 VAL A C 1
ATOM 1224 O O . VAL A 1 155 ? 2.460 -5.648 16.344 1.00 91.88 155 VAL A O 1
ATOM 1227 N N . VAL A 1 156 ? 2.622 -7.733 15.516 1.00 92.69 156 VAL A N 1
ATOM 1228 C CA . VAL A 1 156 ? 3.672 -7.436 14.538 1.00 92.69 156 VAL A CA 1
ATOM 1229 C C . VAL A 1 156 ? 3.055 -7.504 13.151 1.00 92.69 156 VAL A C 1
ATOM 1231 O O . VAL A 1 156 ? 2.500 -8.532 12.774 1.00 92.69 156 VAL A O 1
ATOM 1234 N N . THR A 1 157 ? 3.171 -6.414 12.398 1.00 89.88 157 THR A N 1
ATOM 1235 C CA . THR A 1 157 ? 2.667 -6.308 11.026 1.00 89.88 157 THR A CA 1
ATOM 1236 C C . THR A 1 157 ? 3.766 -5.847 10.068 1.00 89.88 157 THR A C 1
ATOM 1238 O O . THR A 1 157 ? 4.822 -5.366 10.489 1.00 89.88 157 THR A O 1
ATOM 1241 N N . GLY A 1 158 ? 3.530 -6.026 8.771 1.00 88.19 158 GLY A N 1
ATOM 1242 C CA . GLY A 1 158 ? 4.368 -5.498 7.699 1.00 88.19 158 GLY A CA 1
ATOM 1243 C C . GLY A 1 158 ? 3.672 -4.348 6.975 1.00 88.19 158 GLY A C 1
ATOM 1244 O O . GLY A 1 158 ? 2.452 -4.239 7.007 1.00 88.19 158 GLY A O 1
ATOM 1245 N N . HIS A 1 159 ? 4.443 -3.527 6.257 1.00 88.56 159 HIS A N 1
ATOM 1246 C CA . HIS A 1 159 ? 3.901 -2.509 5.348 1.00 88.56 159 HIS A CA 1
ATOM 1247 C C . HIS A 1 159 ? 3.334 -3.185 4.088 1.00 88.56 159 HIS A C 1
ATOM 1249 O O . HIS A 1 159 ? 3.927 -3.129 3.008 1.00 88.56 159 HIS A O 1
ATOM 1255 N N . VAL A 1 160 ? 2.234 -3.918 4.254 1.00 88.38 160 VAL A N 1
ATOM 1256 C CA . VAL A 1 160 ? 1.622 -4.769 3.233 1.00 88.38 160 VAL A CA 1
ATOM 1257 C C . VAL A 1 160 ? 0.122 -4.519 3.222 1.00 88.38 160 VAL A C 1
ATOM 1259 O O . VAL A 1 160 ? -0.535 -4.610 4.253 1.00 88.38 160 VAL A O 1
ATOM 1262 N N . GLY A 1 161 ? -0.421 -4.236 2.037 1.00 86.94 161 GLY A N 1
ATOM 1263 C CA . GLY A 1 161 ? -1.833 -3.891 1.893 1.00 86.94 161 GLY A CA 1
ATOM 1264 C C . GLY A 1 161 ? -2.183 -2.606 2.646 1.00 86.94 161 GLY A C 1
ATOM 1265 O O . GLY A 1 161 ? -1.373 -1.683 2.707 1.00 86.94 161 GLY A O 1
ATOM 1266 N N . ASN A 1 162 ? -3.390 -2.572 3.206 1.00 88.19 162 ASN A N 1
ATOM 1267 C CA . ASN A 1 162 ? -3.880 -1.486 4.051 1.00 88.19 162 ASN A CA 1
ATOM 1268 C C . ASN A 1 162 ? -3.786 -1.938 5.520 1.00 88.19 162 ASN A C 1
ATOM 1270 O O . ASN A 1 162 ? -4.771 -2.405 6.082 1.00 88.19 162 ASN A O 1
ATOM 1274 N N . TRP A 1 163 ? -2.587 -1.892 6.103 1.00 83.88 163 TRP A N 1
ATOM 1275 C CA . TRP A 1 163 ? -2.300 -2.441 7.438 1.00 83.88 163 TRP A CA 1
ATOM 1276 C C . TRP A 1 163 ? -2.830 -1.567 8.588 1.00 83.88 163 TRP A C 1
ATOM 1278 O O . TRP A 1 163 ? -2.759 -1.968 9.746 1.00 83.88 163 TRP A O 1
ATOM 1288 N N . GLU A 1 164 ? -3.327 -0.372 8.270 1.00 82.44 164 GLU A N 1
ATOM 1289 C CA . GLU A 1 164 ? -3.983 0.559 9.187 1.00 82.44 164 GLU A CA 1
ATOM 1290 C C . GLU A 1 164 ? -5.472 0.251 9.413 1.00 82.44 164 GLU A C 1
ATOM 1292 O O . GLU A 1 164 ? -6.045 0.806 10.352 1.00 82.44 164 GLU A O 1
ATOM 1297 N N . LEU A 1 165 ? -6.085 -0.570 8.543 1.00 79.00 165 LEU A N 1
ATOM 1298 C CA . LEU A 1 165 ? -7.477 -1.034 8.651 1.00 79.00 165 LEU A CA 1
ATOM 1299 C C . LEU A 1 165 ? -7.620 -2.106 9.734 1.00 79.00 165 LEU A C 1
ATOM 1301 O O . LEU A 1 165 ? -8.635 -2.033 10.462 1.00 79.00 165 LEU A O 1
#

pLDDT: mean 79.93, std 18.61, range [40.47, 97.44]

Sequence (165 aa):
MASSRSRQIAPPPAARSFPLSLAHAFRSPPNSLELSAIHHHWLNRGFFYKAAFFLASRLPRQPLYWLAAGIGEVSRLFMRPAREGLETNLARIAGGDRAAIIRLSRATFRNYGTYLVDLARFQALSAADVERIFSALEGVEHFDEAVRRGRGIVVVTGHVGNWEL

Foldseek 3Di:
DDDDDDPDDDDDPDPDPDPPVCVVVDDDDPPPVVVVVVCPDVCNPVVVLVVLLVPLQPDDLPVQLVVLLVVLQVCCVVVVVVLVVQLVVVCVVVVNPPVSSVVVSSVVSSLVSSLVSCVSNVVVDDPVRVVVVDPDDPPVVVVVVVVVVVPDDDDDDDPDHNPVD

Secondary structure (DSSP, 8-state):
--------PPPPPP-PPPPGGGGGGS--PPPHHHHHHHHT-GGGSHHHHHHHHHHHHHS-HHHHHHHHHHHHHHHHHH-HHHHHHHHHHHHHHHTT-HHHHHHHHHHHHHHHHHHHHHHHHHTT--HHHHHHH-S---SHHHHHHHHHTTS-------S-SSTT-

Radius of gyration: 23.19 Å; chains: 1; bounding box: 49×60×65 Å